Protein AF-A0A497DUK3-F1 (afdb_monomer_lite)

Secondary structure (DSSP, 8-state):
--HHHHHHHHS-HHHHHHHHHHHHHHHHHHHHHHHHT-PPPP-----TT--SSPEEPEEES-EEESS--SEEEE----TT-SEEEEEEEESEEEEEEEESSSEEEPPHHHHTT--TT-EEEEEEEEE-TT--EEEEE--EEEEE----

Radius of gyration: 34.2 Å; chains: 1; bounding box: 51×38×107 Å

Foldseek 3Di:
DDPVVVVCVPQDPVNVVVVVVVVVVVVVVVVVVVVVPPPDDDPPDPDLADDPADAKAWDPDAAEDQAQDQKTAIDDPPDQFQKKKKFKDQPHTPDIDIDSDRMDGDDPVVSVVQDAQGKMWMKMWTAGPVRRTHYIYDIGMYHHHHND

Sequence (148 aa):
PSWREKLSAFLPYRQVAVAMATAAVVLLVVLGINYFHQPSNPQFVITDDQVRGESITLISPVIDINSIPTKFRWNSLGDNVKYYRVYIYNHELIWSTQTEDNFIILPEEVKKKLTAGEKYSWQVKAFSEDGHLVAVSSRVQFKVMNSQ

pLDDT: mean 84.43, std 12.8, range [49.06, 97.44]

Structure (mmCIF, N/CA/C/O backbone):
data_AF-A0A497DUK3-F1
#
_entry.id   AF-A0A497DUK3-F1
#
loop_
_atom_site.group_PDB
_atom_site.id
_atom_site.type_symbol
_atom_site.label_atom_id
_atom_site.label_alt_id
_atom_site.label_comp_id
_atom_site.label_asym_id
_atom_site.label_entity_id
_atom_site.label_seq_id
_atom_site.pdbx_PDB_ins_code
_atom_site.Cartn_x
_atom_site.Cartn_y
_atom_site.Cartn_z
_atom_site.occupancy
_atom_site.B_iso_or_equiv
_atom_site.auth_seq_id
_atom_site.auth_comp_id
_atom_site.auth_asym_id
_atom_site.auth_atom_id
_atom_site.pdbx_PDB_model_num
ATOM 1 N N . PRO A 1 1 ? 31.264 6.916 -85.680 1.00 54.69 1 PRO A N 1
ATOM 2 C CA . PRO A 1 1 ? 30.483 7.841 -84.822 1.00 54.69 1 PRO A CA 1
ATOM 3 C C . PRO A 1 1 ? 30.040 7.146 -83.528 1.00 54.69 1 PRO A C 1
ATOM 5 O O . PRO A 1 1 ? 29.387 6.103 -83.580 1.00 54.69 1 PRO A O 1
ATOM 8 N N . SER A 1 2 ? 30.469 7.675 -82.382 1.00 68.44 2 SER A N 1
ATOM 9 C CA . SER A 1 2 ? 30.256 7.035 -81.080 1.00 68.44 2 SER A CA 1
ATOM 10 C C . SER A 1 2 ? 28.836 7.307 -80.565 1.00 68.44 2 SER A C 1
ATOM 12 O O . SER A 1 2 ? 28.271 8.376 -80.784 1.00 68.44 2 SER A O 1
ATOM 14 N N . TRP A 1 3 ? 28.225 6.345 -79.869 1.00 62.34 3 TRP A N 1
ATOM 15 C CA . TRP A 1 3 ? 26.860 6.473 -79.325 1.00 62.34 3 TRP A CA 1
ATOM 16 C C . TRP A 1 3 ? 26.670 7.690 -78.395 1.00 62.34 3 TRP A C 1
ATOM 18 O O . TRP A 1 3 ? 25.562 8.203 -78.256 1.00 62.34 3 TRP A O 1
ATOM 28 N N . ARG A 1 4 ? 27.769 8.193 -77.818 1.00 62.28 4 ARG A N 1
ATOM 29 C CA . ARG A 1 4 ? 27.820 9.379 -76.956 1.00 62.28 4 ARG A CA 1
ATOM 30 C C . ARG A 1 4 ? 27.573 10.684 -77.714 1.00 62.28 4 ARG A C 1
ATOM 32 O O . ARG A 1 4 ? 26.927 11.571 -77.173 1.00 62.28 4 ARG A O 1
ATOM 39 N N . GLU A 1 5 ? 28.008 10.775 -78.970 1.00 61.94 5 GLU A N 1
ATOM 40 C CA . GLU A 1 5 ? 27.784 11.954 -79.827 1.00 61.94 5 GLU A CA 1
ATOM 41 C C . GLU A 1 5 ? 26.328 12.052 -80.298 1.00 61.94 5 GLU A C 1
ATOM 43 O O . GLU A 1 5 ? 25.818 13.142 -80.540 1.00 61.94 5 GLU A O 1
ATOM 48 N N . LYS A 1 6 ? 25.625 10.915 -80.390 1.00 59.84 6 LYS A N 1
ATOM 49 C CA . LYS A 1 6 ? 24.188 10.904 -80.692 1.00 59.84 6 LYS A CA 1
ATOM 50 C C . LYS A 1 6 ? 23.352 11.365 -79.496 1.00 59.84 6 LYS A C 1
ATOM 52 O O . LYS A 1 6 ? 22.355 12.039 -79.699 1.00 59.84 6 LYS A O 1
ATOM 57 N N . LEU A 1 7 ? 23.753 11.064 -78.260 1.00 59.09 7 LEU A N 1
ATOM 58 C CA . LEU A 1 7 ? 22.999 11.469 -77.064 1.00 59.09 7 LEU A CA 1
ATOM 59 C C . LEU A 1 7 ? 23.122 12.966 -76.752 1.00 59.09 7 LEU A C 1
ATOM 61 O O . LEU A 1 7 ? 22.144 13.582 -76.333 1.00 59.09 7 LEU A O 1
ATOM 65 N N . SER A 1 8 ? 24.282 13.574 -77.012 1.00 57.31 8 SER A N 1
ATOM 66 C CA . SER A 1 8 ? 24.477 15.019 -76.830 1.00 57.31 8 SER A CA 1
ATOM 67 C C . SER A 1 8 ? 23.720 15.873 -77.854 1.00 57.31 8 SER A C 1
ATOM 69 O O . SER A 1 8 ? 23.470 17.046 -77.592 1.00 57.31 8 SER A O 1
ATOM 71 N N . ALA A 1 9 ? 23.315 15.295 -78.990 1.00 57.34 9 ALA A N 1
ATOM 72 C CA . ALA A 1 9 ? 22.520 15.976 -80.012 1.00 57.34 9 ALA A CA 1
ATOM 73 C C . ALA A 1 9 ? 21.003 15.970 -79.726 1.00 57.34 9 ALA A C 1
ATOM 75 O O . ALA A 1 9 ? 20.282 16.805 -80.266 1.00 57.34 9 ALA A O 1
ATOM 76 N N . PHE A 1 10 ? 20.510 15.052 -78.885 1.00 55.41 10 PHE A N 1
ATOM 77 C CA . PHE A 1 10 ? 19.073 14.875 -78.618 1.00 55.41 10 PHE A CA 1
ATOM 78 C C . PHE A 1 10 ? 18.565 15.573 -77.352 1.00 55.41 10 PHE A C 1
ATOM 80 O O . PHE A 1 10 ? 17.356 15.695 -77.170 1.00 55.41 10 PHE A O 1
ATOM 87 N N . LEU A 1 11 ? 19.456 16.048 -76.481 1.00 60.81 11 LEU A N 1
ATOM 88 C CA . LEU A 1 11 ? 19.078 16.705 -75.233 1.00 60.81 11 LEU A CA 1
ATOM 89 C C . LEU A 1 11 ? 19.650 18.123 -75.210 1.00 60.81 11 LEU A C 1
ATOM 91 O O . LEU A 1 11 ? 20.799 18.316 -74.806 1.00 60.81 11 LEU A O 1
ATOM 95 N N . PRO A 1 12 ? 18.883 19.139 -75.651 1.00 66.75 12 PRO A N 1
ATOM 96 C CA . PRO A 1 12 ? 19.348 20.513 -75.587 1.00 66.75 12 PRO A CA 1
ATOM 97 C C . PRO A 1 12 ? 19.630 20.860 -74.122 1.00 66.75 12 PRO A C 1
ATOM 99 O O . PRO A 1 12 ? 18.773 20.692 -73.257 1.00 66.75 12 PRO A O 1
ATOM 102 N N . TYR A 1 13 ? 20.837 21.356 -73.847 1.00 67.19 13 TYR A N 1
ATOM 103 C CA . TYR A 1 13 ? 21.369 21.659 -72.509 1.00 67.19 13 TYR A CA 1
ATOM 104 C C . TYR A 1 13 ? 20.368 22.365 -71.573 1.00 67.19 13 TYR A C 1
ATOM 106 O O . TYR A 1 13 ? 20.302 22.078 -70.379 1.00 67.19 13 TYR A O 1
ATOM 114 N N . ARG A 1 14 ? 19.515 23.235 -72.129 1.00 68.19 14 ARG A N 1
ATOM 115 C CA . ARG A 1 14 ? 18.449 23.933 -71.395 1.00 68.19 14 ARG A CA 1
ATOM 116 C C . ARG A 1 14 ? 17.364 23.000 -70.843 1.00 68.19 14 ARG A C 1
ATOM 118 O O . ARG A 1 14 ? 16.915 23.221 -69.728 1.00 68.19 14 ARG A O 1
ATOM 125 N N . GLN A 1 15 ? 16.955 21.964 -71.575 1.00 75.69 15 GLN A N 1
ATOM 126 C CA . GLN A 1 15 ? 15.935 21.012 -71.111 1.00 75.69 15 GLN A CA 1
ATOM 127 C C . GLN A 1 15 ? 16.462 20.129 -69.976 1.00 75.69 15 GLN A C 1
ATOM 129 O O . GLN A 1 15 ? 15.739 19.884 -69.015 1.00 75.69 15 GLN A O 1
ATOM 134 N N . VAL A 1 16 ? 17.735 19.723 -70.036 1.00 77.75 16 VAL A N 1
ATOM 135 C CA . VAL A 1 16 ? 18.386 18.973 -68.948 1.00 77.75 16 VAL A CA 1
ATOM 136 C C . VAL A 1 16 ? 18.522 19.845 -67.701 1.00 77.75 16 VAL A C 1
ATOM 138 O O . VAL A 1 16 ? 18.196 19.399 -66.604 1.00 77.75 16 VAL A O 1
ATOM 141 N N . ALA A 1 17 ? 18.935 21.105 -67.862 1.00 78.00 17 ALA A N 1
ATOM 142 C CA . ALA A 1 17 ? 19.028 22.047 -66.749 1.00 78.00 17 ALA A CA 1
ATOM 143 C C . ALA A 1 17 ? 17.663 22.287 -66.076 1.00 78.00 17 ALA A C 1
ATOM 145 O O . ALA A 1 17 ? 17.575 22.271 -64.849 1.00 78.00 17 ALA A O 1
ATOM 146 N N . VAL A 1 18 ? 16.593 22.443 -66.865 1.00 83.69 18 VAL A N 1
ATOM 147 C CA . VAL A 1 18 ? 15.223 22.590 -66.345 1.00 83.69 18 VAL A CA 1
ATOM 148 C C . VAL A 1 18 ? 14.769 21.321 -65.622 1.00 83.69 18 VAL A C 1
ATOM 150 O O . VAL A 1 18 ? 14.272 21.422 -64.505 1.00 83.69 18 VAL A O 1
ATOM 153 N N . ALA A 1 19 ? 14.999 20.137 -66.198 1.00 84.56 19 ALA A N 1
ATOM 154 C CA . ALA A 1 19 ? 14.635 18.865 -65.573 1.00 84.56 19 ALA A CA 1
ATOM 155 C C . ALA A 1 19 ? 15.340 18.662 -64.218 1.00 84.56 19 ALA A C 1
ATOM 157 O O . ALA A 1 19 ? 14.701 18.301 -63.227 1.00 84.56 19 ALA A O 1
ATOM 158 N N . MET A 1 20 ? 16.638 18.968 -64.147 1.00 84.56 20 MET A N 1
ATOM 159 C CA . MET A 1 20 ? 17.421 18.889 -62.910 1.00 84.56 20 MET A CA 1
ATOM 160 C C . MET A 1 20 ? 16.929 19.883 -61.854 1.00 84.56 20 MET A C 1
ATOM 162 O O . MET A 1 20 ? 16.780 19.513 -60.690 1.00 84.56 20 MET A O 1
ATOM 166 N N . ALA A 1 21 ? 16.621 21.121 -62.254 1.00 87.12 21 ALA A N 1
ATOM 167 C CA . ALA A 1 21 ? 16.062 22.121 -61.350 1.00 87.12 21 ALA A CA 1
ATOM 168 C C . ALA A 1 21 ? 14.697 21.682 -60.797 1.00 87.12 21 ALA A C 1
ATOM 170 O O . ALA A 1 21 ? 14.470 21.754 -59.591 1.00 87.12 21 ALA A O 1
ATOM 171 N N . THR A 1 22 ? 13.811 21.153 -61.647 1.00 89.00 22 THR A N 1
ATOM 172 C CA . THR A 1 22 ? 12.507 20.643 -61.200 1.00 89.00 22 THR A CA 1
ATOM 173 C C . THR A 1 22 ? 12.641 19.450 -60.257 1.00 89.00 22 THR A C 1
ATOM 175 O O . THR A 1 22 ? 11.963 19.410 -59.234 1.00 89.00 22 THR A O 1
ATOM 178 N N . ALA A 1 23 ? 13.553 18.515 -60.539 1.00 91.31 23 ALA A N 1
ATOM 179 C CA . ALA A 1 23 ? 13.794 17.366 -59.672 1.00 91.31 23 ALA A CA 1
ATOM 180 C C . ALA A 1 23 ? 14.332 17.792 -58.297 1.00 91.31 23 ALA A C 1
ATOM 182 O O . ALA A 1 23 ? 13.881 17.273 -57.277 1.00 91.31 23 ALA A O 1
ATOM 183 N N . ALA A 1 24 ? 15.238 18.775 -58.257 1.00 93.44 24 ALA A N 1
ATOM 184 C CA . ALA A 1 24 ? 15.768 19.319 -57.010 1.00 93.44 24 ALA A CA 1
ATOM 185 C C . ALA A 1 24 ? 14.676 19.994 -56.163 1.00 93.44 24 ALA A C 1
ATOM 187 O O . ALA A 1 24 ? 14.610 19.766 -54.957 1.00 93.44 24 ALA A O 1
ATOM 188 N N . VAL A 1 25 ? 13.781 20.769 -56.787 1.00 95.38 25 VAL A N 1
ATOM 189 C CA . VAL A 1 25 ? 12.650 21.401 -56.088 1.00 95.38 25 VAL A CA 1
ATOM 190 C C . VAL A 1 25 ? 11.700 20.349 -55.519 1.00 95.38 25 VAL A C 1
ATOM 192 O O . VAL A 1 25 ? 11.334 20.435 -54.350 1.00 95.38 25 VAL A O 1
ATOM 195 N N . VAL A 1 26 ? 11.342 19.324 -56.298 1.00 95.31 26 VAL A N 1
ATOM 196 C CA . VAL A 1 26 ? 10.475 18.233 -55.822 1.00 95.31 26 VAL A CA 1
ATOM 197 C C . VAL A 1 26 ? 11.118 17.493 -54.646 1.00 95.31 26 VAL A C 1
ATOM 199 O O . VAL A 1 26 ? 10.446 17.239 -53.650 1.00 95.31 26 VAL A O 1
ATOM 202 N N . LEU A 1 27 ? 12.422 17.210 -54.712 1.00 94.94 27 LEU A N 1
ATOM 203 C CA . LEU A 1 27 ? 13.165 16.597 -53.607 1.00 94.94 27 LEU A CA 1
ATOM 204 C C . LEU A 1 27 ? 13.122 17.451 -52.338 1.00 94.94 27 LEU A C 1
ATOM 206 O O . LEU A 1 27 ? 12.840 16.924 -51.265 1.00 94.94 27 LEU A O 1
ATOM 210 N N . LEU A 1 28 ? 13.351 18.762 -52.450 1.00 94.69 28 LEU A N 1
ATOM 211 C CA . LEU A 1 28 ? 13.286 19.675 -51.306 1.00 94.69 28 LEU A CA 1
ATOM 212 C C . LEU A 1 28 ? 11.881 19.740 -50.698 1.00 94.69 28 LEU A C 1
ATOM 214 O O . LEU A 1 28 ? 11.751 19.764 -49.477 1.00 94.69 28 LEU A O 1
ATOM 218 N N . VAL A 1 29 ? 10.835 19.708 -51.527 1.00 94.81 29 VAL A N 1
ATOM 219 C CA . VAL A 1 29 ? 9.442 19.674 -51.059 1.00 94.81 29 VAL A CA 1
ATOM 220 C C . VAL A 1 29 ? 9.152 18.373 -50.310 1.00 94.81 29 VAL A C 1
ATOM 222 O O . VAL A 1 29 ? 8.630 18.418 -49.199 1.00 94.81 29 VAL A O 1
ATOM 225 N N . VAL A 1 30 ? 9.533 17.219 -50.864 1.00 91.88 30 VAL A N 1
ATOM 226 C CA . VAL A 1 30 ? 9.317 15.909 -50.223 1.00 91.88 30 VAL A CA 1
ATOM 227 C C . VAL A 1 30 ? 10.089 15.800 -48.905 1.00 91.88 30 VAL A C 1
ATOM 229 O O . VAL A 1 30 ? 9.527 15.371 -47.897 1.00 91.88 30 VAL A O 1
ATOM 232 N N . LEU A 1 31 ? 11.354 16.228 -48.886 1.00 91.06 31 LEU A N 1
ATOM 233 C CA . LEU A 1 31 ? 12.180 16.232 -47.677 1.00 91.06 31 LEU A CA 1
ATOM 234 C C . LEU A 1 31 ? 11.630 17.190 -46.616 1.00 91.06 31 LEU A C 1
ATOM 236 O O . LEU A 1 31 ? 11.586 16.828 -45.442 1.00 91.06 31 LEU A O 1
ATOM 240 N N . GLY A 1 32 ? 11.162 18.372 -47.027 1.00 90.44 32 GLY A N 1
ATOM 241 C CA . GLY A 1 32 ? 10.505 19.327 -46.140 1.00 90.44 32 GLY A CA 1
ATOM 242 C C . GLY A 1 32 ? 9.251 18.733 -45.504 1.00 90.44 32 GLY A C 1
ATOM 243 O O . GLY A 1 32 ? 9.141 18.709 -44.282 1.00 90.44 32 GLY A O 1
ATOM 244 N N . ILE A 1 33 ? 8.341 18.177 -46.312 1.00 88.25 33 ILE A N 1
ATOM 245 C CA . ILE A 1 33 ? 7.112 17.535 -45.821 1.00 88.25 33 ILE A CA 1
ATOM 246 C C . ILE A 1 33 ? 7.445 16.430 -44.812 1.00 88.25 33 ILE A C 1
ATOM 248 O O . ILE A 1 33 ? 6.833 16.391 -43.747 1.00 88.25 33 ILE A O 1
ATOM 252 N N . ASN A 1 34 ? 8.423 15.571 -45.108 1.00 85.62 34 ASN A N 1
ATOM 253 C CA . ASN A 1 34 ? 8.816 14.481 -44.215 1.00 85.62 34 ASN A CA 1
ATOM 254 C C . ASN A 1 34 ? 9.429 14.986 -42.896 1.00 85.62 34 ASN A C 1
ATOM 256 O O . ASN A 1 34 ? 9.142 14.444 -41.833 1.00 85.62 34 ASN A O 1
ATOM 260 N N . TYR A 1 35 ? 10.240 16.048 -42.944 1.00 86.38 35 TYR A N 1
ATOM 261 C CA . TYR A 1 35 ? 10.819 16.661 -41.745 1.00 86.38 35 TYR A CA 1
ATOM 262 C C . TYR A 1 35 ? 9.741 17.243 -40.820 1.00 86.38 35 TYR A C 1
ATOM 264 O O . TYR A 1 35 ? 9.801 17.044 -39.609 1.00 86.38 35 TYR A O 1
ATOM 272 N N . PHE A 1 36 ? 8.724 17.902 -41.384 1.00 80.19 36 PHE A N 1
ATOM 273 C CA . PHE A 1 36 ? 7.622 18.473 -40.602 1.00 80.19 36 PHE A CA 1
ATOM 274 C C . PHE A 1 36 ? 6.611 17.434 -40.095 1.00 80.19 36 PHE A C 1
ATOM 276 O O . PHE A 1 36 ? 5.918 17.704 -39.119 1.00 80.19 36 PHE A O 1
ATOM 283 N N . HIS A 1 37 ? 6.537 16.251 -40.711 1.00 78.19 37 HIS A N 1
ATOM 284 C CA . HIS A 1 37 ? 5.644 15.161 -40.295 1.00 78.19 37 HIS A CA 1
ATOM 285 C C . HIS A 1 37 ? 6.314 14.130 -39.380 1.00 78.19 37 HIS A C 1
ATOM 287 O O . HIS A 1 37 ? 5.796 13.021 -39.249 1.00 78.19 37 HIS A O 1
ATOM 293 N N . GLN A 1 38 ? 7.439 14.456 -38.733 1.00 74.62 38 GLN A N 1
ATOM 294 C CA . GLN A 1 38 ? 8.010 13.551 -37.737 1.00 74.62 38 GLN A CA 1
ATOM 295 C C . GLN A 1 38 ? 6.968 13.292 -36.637 1.00 74.62 38 GLN A C 1
ATOM 297 O O . GLN A 1 38 ? 6.568 14.236 -35.946 1.00 74.62 38 GLN A O 1
ATOM 302 N N . PRO A 1 39 ? 6.485 12.044 -36.482 1.00 72.31 39 PRO A N 1
ATOM 303 C CA . PRO A 1 39 ? 5.535 11.727 -35.434 1.00 72.31 39 PRO A CA 1
ATOM 304 C C . PRO A 1 39 ? 6.191 12.044 -34.095 1.00 72.31 39 PRO A C 1
ATOM 306 O O . PRO A 1 39 ? 7.354 11.710 -33.862 1.00 72.31 39 PRO A O 1
ATOM 309 N N . SER A 1 40 ? 5.451 12.722 -33.223 1.00 72.81 40 SER A N 1
ATOM 310 C CA . SER A 1 40 ? 5.896 12.984 -31.860 1.00 72.81 40 SER A CA 1
ATOM 311 C C . SER A 1 40 ? 6.288 11.652 -31.224 1.00 72.81 40 SER A C 1
ATOM 313 O O . SER A 1 40 ? 5.508 10.697 -31.282 1.00 72.81 40 SER A O 1
ATOM 315 N N . ASN A 1 41 ? 7.488 11.569 -30.641 1.00 75.94 41 ASN A N 1
ATOM 316 C CA . ASN A 1 41 ? 7.886 10.374 -29.903 1.00 75.94 41 ASN A CA 1
ATOM 317 C C . ASN A 1 41 ? 6.796 10.056 -28.870 1.00 75.94 41 ASN A C 1
ATOM 319 O O . ASN A 1 41 ? 6.349 10.979 -28.179 1.00 75.94 41 ASN A O 1
ATOM 323 N N . PRO A 1 42 ? 6.353 8.792 -28.757 1.00 74.00 42 PRO A N 1
ATOM 324 C CA . PRO A 1 42 ? 5.363 8.432 -27.759 1.00 74.00 42 PRO A CA 1
ATOM 325 C C . PRO A 1 42 ? 5.875 8.853 -26.381 1.00 74.00 42 PRO A C 1
ATOM 327 O O . PRO A 1 42 ? 6.961 8.457 -25.955 1.00 74.00 42 PRO A O 1
ATOM 330 N N . GLN A 1 43 ? 5.103 9.691 -25.691 1.00 70.50 43 GLN A N 1
ATOM 331 C CA . GLN A 1 43 ? 5.371 10.015 -24.298 1.00 70.50 43 GLN A CA 1
ATOM 332 C C . GLN A 1 43 ? 4.967 8.813 -23.451 1.00 70.50 43 GLN A C 1
ATOM 334 O O . GLN A 1 43 ? 3.789 8.584 -23.182 1.00 70.50 43 GLN A O 1
ATOM 339 N N . PHE A 1 44 ? 5.959 8.030 -23.037 1.00 64.38 44 PHE A N 1
ATOM 340 C CA . PHE A 1 44 ? 5.773 7.022 -22.004 1.00 64.38 44 PHE A CA 1
ATOM 341 C C . PHE A 1 44 ? 5.667 7.735 -20.655 1.00 64.38 44 PHE A C 1
ATOM 343 O O . PHE A 1 44 ? 6.672 8.115 -20.058 1.00 64.38 44 PHE A O 1
ATOM 350 N N . VAL A 1 45 ? 4.439 7.958 -20.190 1.00 64.81 45 VAL A N 1
ATOM 351 C CA . VAL A 1 45 ? 4.189 8.403 -18.817 1.00 64.81 45 VAL A CA 1
ATOM 352 C C . VAL A 1 45 ? 4.259 7.165 -17.933 1.00 64.81 45 VAL A C 1
ATOM 354 O O . VAL A 1 45 ? 3.356 6.332 -17.956 1.00 64.81 45 VAL A O 1
ATOM 357 N N . ILE A 1 46 ? 5.347 7.016 -17.179 1.00 56.88 46 ILE A N 1
ATOM 358 C CA . ILE A 1 46 ? 5.419 6.000 -16.129 1.00 56.88 46 ILE A CA 1
ATOM 359 C C . ILE A 1 46 ? 4.581 6.517 -14.964 1.00 56.88 46 ILE A C 1
ATOM 361 O O . ILE A 1 46 ? 4.986 7.431 -14.251 1.00 56.88 46 ILE A O 1
ATOM 365 N N . THR A 1 47 ? 3.372 5.984 -14.813 1.00 58.56 47 THR A N 1
ATOM 366 C CA . THR A 1 47 ? 2.604 6.159 -13.581 1.00 58.56 47 THR A CA 1
ATOM 367 C C . THR A 1 47 ? 3.076 5.089 -12.596 1.00 58.56 47 THR A C 1
ATOM 369 O O . THR A 1 47 ? 2.960 3.896 -12.874 1.00 58.56 47 THR A O 1
ATOM 372 N N . ASP A 1 48 ? 3.635 5.508 -11.454 1.00 59.09 48 ASP A N 1
ATOM 373 C CA . ASP A 1 48 ? 4.217 4.655 -10.389 1.00 59.09 48 ASP A CA 1
ATOM 374 C C . ASP A 1 48 ? 3.204 3.719 -9.681 1.00 59.09 48 ASP A C 1
ATOM 376 O O . ASP A 1 48 ? 3.418 3.246 -8.556 1.00 59.09 48 ASP A O 1
ATOM 380 N N . ASP A 1 49 ? 2.035 3.508 -10.269 1.00 58.22 49 ASP A N 1
ATOM 381 C CA . ASP A 1 49 ? 0.963 2.659 -9.765 1.00 58.22 49 ASP A CA 1
ATOM 382 C C . ASP A 1 49 ? 0.559 1.546 -10.743 1.00 58.22 49 ASP A C 1
ATOM 384 O O . ASP A 1 49 ? -0.091 0.591 -10.313 1.00 58.22 49 ASP A O 1
ATOM 388 N N . GLN A 1 50 ? 0.987 1.598 -12.011 1.00 57.88 50 GLN A N 1
ATOM 389 C CA . GLN A 1 50 ? 0.579 0.637 -13.032 1.00 57.88 50 GLN A CA 1
ATOM 390 C C . GLN A 1 50 ? 1.670 -0.406 -13.307 1.00 57.88 50 GLN A C 1
ATOM 392 O O . GLN A 1 50 ? 2.377 -0.369 -14.313 1.00 57.88 50 GLN A O 1
ATOM 397 N N . VAL A 1 51 ? 1.776 -1.393 -12.417 1.00 61.41 51 VAL A N 1
ATOM 398 C CA . VAL A 1 51 ? 2.571 -2.607 -12.653 1.00 61.41 51 VAL A CA 1
ATOM 399 C C . VAL A 1 51 ? 1.721 -3.665 -13.359 1.00 61.41 51 VAL A C 1
ATOM 401 O O . VAL A 1 51 ? 0.622 -3.996 -12.914 1.00 61.41 51 VAL A O 1
ATOM 404 N N . ARG A 1 52 ? 2.208 -4.217 -14.480 1.00 61.97 52 ARG A N 1
ATOM 405 C CA . ARG A 1 52 ? 1.637 -5.435 -15.087 1.00 61.97 52 ARG A CA 1
ATOM 406 C C . ARG A 1 52 ? 2.071 -6.632 -14.239 1.00 61.97 52 ARG A C 1
ATOM 408 O O . ARG A 1 52 ? 3.029 -7.312 -14.588 1.00 61.97 52 ARG A O 1
ATOM 415 N N . GLY A 1 53 ? 1.419 -6.837 -13.101 1.00 59.66 53 GLY A N 1
ATOM 416 C CA . GLY A 1 53 ? 1.869 -7.814 -12.117 1.00 59.66 53 GLY A CA 1
ATOM 417 C C . GLY A 1 53 ? 0.798 -8.254 -11.129 1.00 59.66 53 GLY A C 1
ATOM 418 O O . GLY A 1 53 ? -0.343 -7.791 -11.151 1.00 59.66 53 GLY A O 1
ATOM 419 N N . GLU A 1 54 ? 1.213 -9.197 -10.290 1.00 70.06 54 GLU A N 1
ATOM 420 C CA . GLU A 1 54 ? 0.484 -9.777 -9.167 1.00 70.06 54 GLU A CA 1
ATOM 421 C C . GLU A 1 54 ? -0.076 -8.680 -8.240 1.00 70.06 54 GLU A C 1
ATOM 423 O O . GLU A 1 54 ? 0.579 -7.671 -7.981 1.00 70.06 54 GLU A O 1
ATOM 428 N N . SER A 1 55 ? -1.311 -8.843 -7.756 1.00 83.56 55 SER A N 1
ATOM 429 C CA . SER A 1 55 ? -1.947 -7.877 -6.850 1.00 83.56 55 SER A CA 1
ATOM 430 C C . SER A 1 55 ? -1.775 -8.323 -5.404 1.00 83.56 55 SER A C 1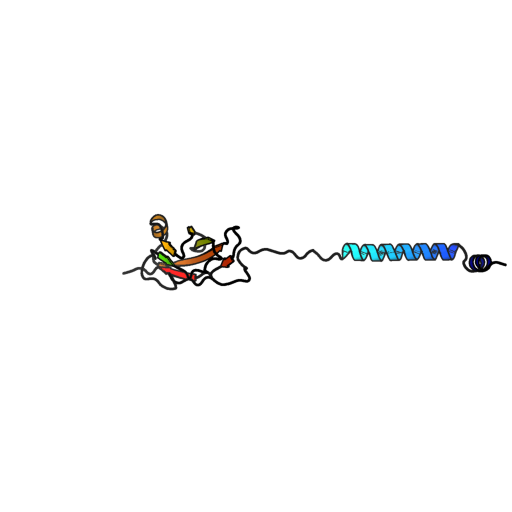
ATOM 432 O O . SER A 1 55 ? -2.035 -9.476 -5.067 1.00 83.56 55 SER A O 1
ATOM 434 N N . ILE A 1 56 ? -1.424 -7.391 -4.517 1.00 91.38 56 ILE A N 1
ATOM 435 C CA . ILE A 1 56 ? -1.371 -7.663 -3.075 1.00 91.38 56 ILE A CA 1
ATOM 436 C C . ILE A 1 56 ? -2.801 -7.683 -2.521 1.00 91.38 56 ILE A C 1
ATOM 438 O O . ILE A 1 56 ? -3.520 -6.684 -2.602 1.00 91.38 56 ILE A O 1
ATOM 442 N N . THR A 1 57 ? -3.202 -8.795 -1.906 1.00 92.19 57 THR A N 1
ATOM 443 C CA . THR A 1 57 ? -4.495 -8.905 -1.212 1.00 92.19 57 THR A CA 1
ATOM 444 C C . THR A 1 57 ? -4.389 -8.364 0.212 1.00 92.19 57 THR A C 1
ATOM 446 O O . THR A 1 57 ? -3.629 -8.885 1.032 1.00 92.19 57 THR A O 1
ATOM 449 N N . LEU A 1 58 ? -5.175 -7.333 0.525 1.00 92.88 58 LEU A N 1
ATOM 450 C CA . LEU A 1 58 ? -5.280 -6.773 1.874 1.00 92.88 58 LEU A CA 1
ATOM 451 C C . LEU A 1 58 ? -6.241 -7.617 2.723 1.00 92.88 58 LEU A C 1
ATOM 453 O O . LEU A 1 58 ? -7.347 -7.916 2.284 1.00 92.88 58 LEU A O 1
ATOM 457 N N . ILE A 1 59 ? -5.817 -8.001 3.931 1.00 93.00 59 ILE A N 1
ATOM 458 C CA . ILE A 1 59 ? -6.587 -8.887 4.824 1.00 93.00 59 ILE A CA 1
ATOM 459 C C . ILE A 1 59 ? -7.343 -8.075 5.878 1.00 93.00 59 ILE A C 1
ATOM 461 O O . ILE A 1 59 ? -8.511 -8.333 6.143 1.00 93.00 59 ILE A O 1
ATOM 465 N N . SER A 1 60 ? -6.672 -7.122 6.525 1.00 91.31 60 SER A N 1
ATOM 466 C CA . SER A 1 60 ? -7.258 -6.332 7.613 1.00 91.31 60 SER A CA 1
ATOM 467 C C . SER A 1 60 ? -6.493 -5.025 7.798 1.00 91.31 60 SER A C 1
ATOM 469 O O . SER A 1 60 ? -5.263 -5.063 7.730 1.00 91.31 60 SER A O 1
ATOM 471 N N . PRO A 1 61 ? -7.162 -3.901 8.105 1.00 90.25 61 PRO A N 1
ATOM 472 C CA . PRO A 1 61 ? -8.613 -3.727 8.226 1.00 90.25 61 PRO A CA 1
ATOM 473 C C . PRO A 1 61 ? -9.320 -3.641 6.864 1.00 90.25 61 PRO A C 1
ATOM 475 O O . PRO A 1 61 ? -8.762 -3.129 5.891 1.00 90.25 61 PRO A O 1
ATOM 478 N N . VAL A 1 62 ? -10.569 -4.108 6.813 1.00 84.44 62 VAL A N 1
ATOM 479 C CA . VAL A 1 62 ? -11.461 -3.999 5.648 1.00 84.44 62 VAL A CA 1
ATOM 480 C C . VAL A 1 62 ? -12.865 -3.591 6.118 1.00 84.44 62 VAL A C 1
ATOM 482 O O . VAL A 1 62 ? -13.323 -4.088 7.142 1.00 84.44 62 VAL A O 1
ATOM 485 N N . ILE A 1 63 ? -13.554 -2.718 5.372 1.00 79.06 63 ILE A N 1
ATOM 486 C CA . ILE A 1 63 ? -14.958 -2.318 5.619 1.00 79.06 63 ILE A CA 1
ATOM 487 C C . ILE A 1 63 ? -15.143 -1.600 6.976 1.00 79.06 63 ILE A C 1
ATOM 489 O O . ILE A 1 63 ? -14.438 -0.637 7.261 1.00 79.06 63 ILE A O 1
ATOM 493 N N . ASP A 1 64 ? -16.096 -2.008 7.808 1.00 76.69 64 ASP A N 1
ATOM 494 C CA . ASP A 1 64 ? -16.464 -1.309 9.033 1.00 76.69 64 ASP A CA 1
ATOM 495 C C . ASP A 1 64 ? -15.845 -2.029 10.225 1.00 76.69 64 ASP A C 1
ATOM 497 O O . ASP A 1 64 ? -16.053 -3.224 10.437 1.00 76.69 64 ASP A O 1
ATOM 501 N N . ILE A 1 65 ? -15.061 -1.288 11.002 1.00 80.50 65 ILE A N 1
ATOM 502 C CA . ILE A 1 65 ? -14.358 -1.809 12.170 1.00 80.50 65 ILE A CA 1
ATOM 503 C C . ILE A 1 65 ? -14.875 -1.122 13.430 1.00 80.50 65 ILE A C 1
ATOM 505 O O . ILE A 1 65 ? -15.025 0.096 13.477 1.00 80.50 65 ILE A O 1
ATOM 509 N N . ASN A 1 66 ? -15.139 -1.911 14.469 1.00 79.56 66 ASN A N 1
ATOM 510 C CA . ASN A 1 66 ? -15.746 -1.430 15.717 1.00 79.56 66 ASN A CA 1
ATOM 511 C C . ASN A 1 66 ? -14.786 -0.599 16.585 1.00 79.56 66 ASN A C 1
ATOM 513 O O . ASN A 1 66 ? -15.206 -0.011 17.576 1.00 79.56 66 ASN A O 1
ATOM 517 N N . SER A 1 67 ? -13.496 -0.594 16.253 1.00 81.38 67 SER A N 1
ATOM 518 C CA . SER A 1 67 ? -12.455 0.110 16.995 1.00 81.38 67 SER A CA 1
ATOM 519 C C . SER A 1 67 ? -11.272 0.455 16.092 1.00 81.38 67 SER A C 1
ATOM 521 O O . SER A 1 67 ? -11.132 -0.072 14.985 1.00 81.38 67 SER A O 1
ATOM 523 N N . ILE A 1 68 ? -10.414 1.364 16.565 1.00 84.56 68 ILE A N 1
ATOM 524 C CA . ILE A 1 68 ? -9.209 1.787 15.845 1.00 84.56 68 ILE A CA 1
ATOM 525 C C . ILE A 1 68 ? -8.301 0.562 15.615 1.00 84.56 68 ILE A C 1
ATOM 527 O O . ILE A 1 68 ? -7.911 -0.112 16.577 1.00 84.56 68 ILE A O 1
ATOM 531 N N . PRO A 1 69 ? -7.926 0.260 14.359 1.00 87.31 69 PRO A N 1
ATOM 532 C CA . PRO A 1 69 ? -7.188 -0.947 14.040 1.00 87.31 69 PRO A CA 1
ATOM 533 C C . PRO A 1 69 ? -5.754 -0.825 14.551 1.00 87.31 69 PRO A C 1
ATOM 535 O O . PRO A 1 69 ? -5.016 0.097 14.209 1.00 87.31 69 PRO A O 1
ATOM 538 N N . THR A 1 70 ? -5.342 -1.789 15.373 1.00 90.81 70 THR A N 1
ATOM 539 C CA . THR A 1 70 ? -3.974 -1.831 15.916 1.00 90.81 70 THR A CA 1
ATOM 540 C C . THR A 1 70 ? -2.993 -2.497 14.957 1.00 90.81 70 THR A C 1
ATOM 542 O O . THR A 1 70 ? -1.800 -2.203 14.994 1.00 90.81 70 THR A O 1
ATOM 545 N N . LYS A 1 71 ? -3.482 -3.384 14.088 1.00 93.50 71 LYS A N 1
ATOM 546 C CA . LYS A 1 71 ? -2.655 -4.172 13.179 1.00 93.50 71 LYS A CA 1
ATOM 547 C C . LYS A 1 71 ? -3.240 -4.158 11.774 1.00 93.50 71 LYS A C 1
ATOM 549 O O . LYS A 1 71 ? -4.423 -4.435 11.590 1.00 93.50 71 LYS A O 1
ATOM 554 N N . PHE A 1 72 ? -2.379 -3.884 10.805 1.00 95.62 72 PHE A N 1
ATOM 555 C CA . PHE A 1 72 ? -2.680 -3.961 9.381 1.00 95.62 72 PHE A CA 1
ATOM 556 C C . PHE A 1 72 ? -1.947 -5.169 8.807 1.00 95.62 72 PHE A C 1
ATOM 558 O O . PHE A 1 72 ? -0.787 -5.388 9.151 1.00 95.62 72 PHE A O 1
ATOM 565 N N . ARG A 1 73 ? -2.614 -5.977 7.982 1.00 96.62 73 ARG A N 1
ATOM 566 C CA . ARG A 1 73 ? -2.080 -7.245 7.465 1.00 96.62 73 ARG A CA 1
ATOM 567 C C . ARG A 1 73 ? -2.508 -7.487 6.023 1.00 96.62 73 ARG A C 1
ATOM 569 O O . ARG A 1 73 ? -3.649 -7.204 5.657 1.00 96.62 73 ARG A O 1
ATOM 576 N N . TRP A 1 74 ? -1.612 -8.068 5.237 1.00 96.19 74 TRP A N 1
ATOM 577 C CA . TRP A 1 74 ? -1.830 -8.447 3.841 1.00 96.19 74 TRP A CA 1
ATOM 578 C C . TRP A 1 74 ? -1.198 -9.813 3.533 1.00 96.19 74 TRP A C 1
ATOM 580 O O . TRP A 1 74 ? -0.454 -10.372 4.347 1.00 96.19 74 TRP A O 1
ATOM 590 N N . ASN A 1 75 ? -1.523 -10.378 2.369 1.00 94.38 75 ASN A N 1
ATOM 591 C CA . ASN A 1 75 ? -0.863 -11.584 1.868 1.00 94.38 75 ASN A CA 1
ATOM 592 C C . ASN A 1 75 ? 0.566 -11.257 1.421 1.00 94.38 75 ASN A C 1
ATOM 594 O O . ASN A 1 75 ? 0.782 -10.280 0.706 1.00 94.38 75 ASN A O 1
ATOM 598 N N . SER A 1 76 ? 1.528 -12.087 1.831 1.00 91.62 76 SER A N 1
ATOM 599 C CA . SER A 1 76 ? 2.901 -11.999 1.322 1.00 91.62 76 SER A CA 1
ATOM 600 C C . SER A 1 76 ? 2.960 -12.532 -0.110 1.00 91.62 76 SER A C 1
ATOM 602 O O . SER A 1 76 ? 2.257 -13.494 -0.420 1.00 91.62 76 SER A O 1
ATOM 604 N N . LEU A 1 77 ? 3.799 -11.930 -0.952 1.00 88.06 77 LEU A N 1
ATOM 605 C CA . LEU A 1 77 ? 4.013 -12.338 -2.349 1.00 88.06 77 LEU A CA 1
ATOM 606 C C . LEU A 1 77 ? 5.234 -13.262 -2.540 1.00 88.06 77 LEU A C 1
ATOM 608 O O . LEU A 1 77 ? 5.607 -13.577 -3.665 1.00 88.06 77 LEU A O 1
ATOM 612 N N . GLY A 1 78 ? 5.858 -13.712 -1.447 1.00 84.31 78 GLY A N 1
ATOM 613 C CA . GLY A 1 78 ? 7.018 -14.610 -1.491 1.00 84.31 78 GLY A CA 1
ATOM 614 C C . GLY A 1 78 ? 8.350 -13.896 -1.750 1.00 84.31 78 GLY A C 1
ATOM 615 O O . GLY A 1 78 ? 8.476 -12.694 -1.519 1.00 84.31 78 GLY A O 1
ATOM 616 N N . ASP A 1 79 ? 9.345 -14.658 -2.210 1.00 84.19 79 ASP A N 1
ATOM 617 C CA . ASP A 1 79 ? 10.774 -14.294 -2.154 1.00 84.19 79 ASP A CA 1
ATOM 618 C C . ASP A 1 79 ? 11.192 -13.156 -3.102 1.00 84.19 79 ASP A C 1
ATOM 620 O O . ASP A 1 79 ? 12.261 -12.573 -2.946 1.00 84.19 79 ASP A O 1
ATOM 624 N N . ASN A 1 80 ? 10.344 -12.795 -4.067 1.00 85.69 80 ASN A N 1
ATOM 625 C CA . ASN A 1 80 ? 10.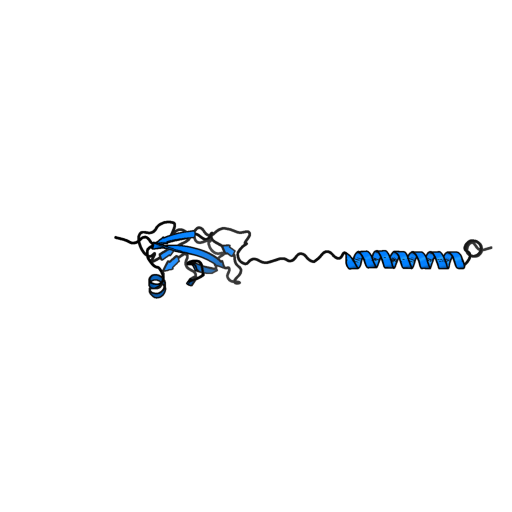626 -11.715 -5.020 1.00 85.69 80 ASN A CA 1
ATOM 626 C C . ASN A 1 80 ? 10.417 -10.310 -4.423 1.00 85.69 80 ASN A C 1
ATOM 628 O O . ASN A 1 80 ? 10.678 -9.306 -5.091 1.00 85.69 80 ASN A O 1
ATOM 632 N N . VAL A 1 81 ? 9.919 -10.221 -3.186 1.00 92.88 81 VAL A N 1
ATOM 633 C CA . VAL A 1 81 ? 9.691 -8.961 -2.477 1.00 92.88 81 VAL A CA 1
ATOM 634 C C . VAL A 1 81 ? 10.692 -8.819 -1.344 1.00 92.88 81 VAL A C 1
ATOM 636 O O . VAL A 1 81 ? 10.724 -9.635 -0.428 1.00 92.88 81 VAL A O 1
ATOM 639 N N . LYS A 1 82 ? 11.462 -7.728 -1.368 1.00 95.31 82 LYS A N 1
ATOM 640 C CA . LYS A 1 82 ? 12.388 -7.391 -0.286 1.00 95.31 82 LYS A CA 1
ATOM 641 C C . LYS A 1 82 ? 11.701 -6.614 0.830 1.00 95.31 82 LYS A C 1
ATOM 643 O O . LYS A 1 82 ? 11.965 -6.859 2.001 1.00 95.31 82 LYS A O 1
ATOM 648 N N . TYR A 1 83 ? 10.837 -5.664 0.476 1.00 95.81 83 TYR A N 1
ATOM 649 C CA . TYR A 1 83 ? 10.107 -4.865 1.456 1.00 95.81 83 TYR A CA 1
ATOM 650 C C . TYR A 1 83 ? 8.773 -4.352 0.919 1.00 95.81 83 TYR A C 1
ATOM 652 O O . TYR A 1 83 ? 8.537 -4.238 -0.285 1.00 95.81 83 TYR A O 1
ATOM 660 N N . TYR A 1 84 ? 7.906 -3.976 1.849 1.00 96.75 84 TYR A N 1
ATOM 661 C CA . TYR A 1 84 ? 6.617 -3.355 1.611 1.00 96.75 84 TYR A CA 1
ATOM 662 C C . TYR A 1 84 ? 6.626 -1.911 2.110 1.00 96.75 84 TYR A C 1
ATOM 664 O O . TYR A 1 84 ? 7.211 -1.597 3.147 1.00 96.75 84 TYR A O 1
ATOM 672 N N . ARG A 1 85 ? 5.919 -1.027 1.405 1.00 97.31 85 ARG A N 1
ATOM 673 C CA . ARG A 1 85 ? 5.524 0.289 1.916 1.00 97.31 85 ARG A CA 1
ATOM 674 C C . ARG A 1 85 ? 4.023 0.333 2.112 1.00 97.31 85 ARG A C 1
ATOM 676 O O . ARG A 1 85 ? 3.260 0.028 1.195 1.00 97.31 85 ARG A O 1
ATOM 683 N N . VAL A 1 86 ? 3.616 0.724 3.311 1.00 97.44 86 VAL A N 1
ATOM 684 C CA . VAL A 1 86 ? 2.216 0.854 3.711 1.00 97.44 86 VAL A CA 1
ATOM 685 C C . VAL A 1 86 ? 1.860 2.327 3.743 1.00 97.44 86 VAL A C 1
ATOM 687 O O . VAL A 1 86 ? 2.620 3.133 4.276 1.00 97.44 86 VAL A O 1
ATOM 690 N N . TYR A 1 87 ? 0.696 2.666 3.206 1.00 97.00 87 TYR A N 1
ATOM 691 C CA . TYR A 1 87 ? 0.181 4.024 3.130 1.00 97.00 87 TYR A CA 1
ATOM 692 C C . TYR A 1 87 ? -1.223 4.070 3.721 1.00 97.00 87 TYR A C 1
ATOM 694 O O . TYR A 1 87 ? -2.066 3.248 3.362 1.00 97.00 87 TYR A O 1
ATOM 702 N N . ILE A 1 88 ? -1.478 5.037 4.600 1.00 95.75 88 ILE A N 1
ATOM 703 C CA . ILE A 1 88 ? -2.791 5.297 5.198 1.00 95.75 88 ILE A CA 1
ATOM 704 C C . ILE A 1 88 ? -3.217 6.714 4.828 1.00 95.75 88 ILE A C 1
ATOM 706 O O . ILE A 1 88 ? -2.444 7.666 4.954 1.00 95.75 88 ILE A O 1
ATOM 710 N N . TYR A 1 89 ? -4.466 6.843 4.398 1.00 94.75 89 TYR A N 1
ATOM 711 C CA . TYR A 1 89 ? -5.051 8.062 3.869 1.00 94.75 89 TYR A CA 1
ATOM 712 C C . TYR A 1 89 ? -6.345 8.431 4.598 1.00 94.75 89 TYR A C 1
ATOM 714 O O . TYR A 1 89 ? -7.170 7.562 4.893 1.00 94.75 89 TYR A O 1
ATOM 722 N N . ASN A 1 90 ? -6.554 9.732 4.778 1.00 93.12 90 ASN A N 1
ATOM 723 C CA . ASN A 1 90 ? -7.840 10.366 5.064 1.00 93.12 90 ASN A CA 1
ATOM 724 C C . ASN A 1 90 ? -8.003 11.523 4.075 1.00 93.12 90 ASN A C 1
ATOM 726 O O . ASN A 1 90 ? -7.511 12.615 4.341 1.00 93.12 90 ASN A O 1
ATOM 730 N N . HIS A 1 91 ? -8.617 11.259 2.917 1.00 89.06 91 HIS A N 1
ATOM 731 C CA . HIS A 1 91 ? -8.597 12.111 1.710 1.00 89.06 91 HIS A CA 1
ATOM 732 C C . HIS A 1 91 ? -7.183 12.326 1.124 1.00 89.06 91 HIS A C 1
ATOM 734 O O . HIS A 1 91 ? -6.971 12.103 -0.065 1.00 89.06 91 HIS A O 1
ATOM 740 N N . GLU A 1 92 ? -6.206 12.636 1.969 1.00 92.75 92 GLU A N 1
ATOM 741 C CA . GLU A 1 92 ? -4.782 12.793 1.690 1.00 92.75 92 GLU A CA 1
ATOM 742 C C . GLU A 1 92 ? -3.950 11.777 2.488 1.00 92.75 92 GLU A C 1
ATOM 744 O O . GLU A 1 92 ? -4.462 11.081 3.368 1.00 92.75 92 GLU A O 1
ATOM 749 N N . LEU A 1 93 ? -2.658 11.654 2.171 1.00 94.56 93 LEU A N 1
ATOM 750 C CA . LEU A 1 93 ? -1.749 10.748 2.877 1.00 94.56 93 LEU A CA 1
ATOM 751 C C . LEU A 1 93 ? -1.487 11.266 4.297 1.00 94.56 93 LEU A C 1
ATOM 753 O O . LEU A 1 93 ? -0.887 12.322 4.465 1.00 94.56 93 LEU A O 1
ATOM 757 N N . ILE A 1 94 ? -1.871 10.493 5.315 1.00 94.44 94 ILE A N 1
ATOM 758 C CA . ILE A 1 94 ? -1.677 10.876 6.725 1.00 94.44 94 ILE A CA 1
ATOM 759 C C . ILE A 1 94 ? -0.503 10.157 7.385 1.00 94.44 94 ILE A C 1
ATOM 761 O O . ILE A 1 94 ? 0.052 10.648 8.373 1.00 94.44 94 ILE A O 1
ATOM 765 N N . TRP A 1 95 ? -0.136 8.982 6.868 1.00 95.81 95 TRP A N 1
ATOM 766 C CA . TRP A 1 95 ? 0.972 8.201 7.395 1.00 95.81 95 TRP A CA 1
ATOM 767 C C . TRP A 1 95 ? 1.471 7.164 6.392 1.00 95.81 95 TRP A C 1
ATOM 769 O O . TRP A 1 95 ? 0.694 6.604 5.616 1.00 95.81 95 TRP A O 1
ATOM 779 N N . SER A 1 96 ? 2.769 6.874 6.445 1.00 96.75 96 SER A N 1
ATOM 780 C CA . SER A 1 96 ? 3.363 5.759 5.717 1.00 96.75 96 SER A CA 1
ATOM 781 C C . SER A 1 96 ? 4.532 5.160 6.484 1.00 96.75 96 SER A C 1
ATOM 783 O O . SER A 1 96 ? 5.140 5.834 7.316 1.00 96.75 96 SER A O 1
ATOM 785 N N . THR A 1 97 ? 4.844 3.900 6.199 1.00 97.31 97 THR A N 1
ATOM 786 C CA . THR A 1 97 ? 6.022 3.226 6.746 1.00 97.31 97 THR A CA 1
ATOM 787 C C . THR A 1 97 ? 6.541 2.157 5.794 1.00 97.31 97 THR A C 1
ATOM 789 O O . THR A 1 97 ? 5.827 1.733 4.882 1.00 97.31 97 THR A O 1
ATOM 792 N N . GLN A 1 98 ? 7.769 1.706 6.033 1.00 97.00 98 GLN A N 1
ATOM 793 C CA . GLN A 1 98 ? 8.397 0.595 5.332 1.00 97.00 98 GLN A CA 1
ATOM 794 C C . GLN A 1 98 ? 8.607 -0.578 6.295 1.00 97.00 98 GLN A C 1
ATOM 796 O O . GLN A 1 98 ? 8.989 -0.371 7.445 1.00 97.00 98 GLN A O 1
ATOM 801 N N . THR A 1 99 ? 8.359 -1.800 5.829 1.00 96.81 99 THR A N 1
ATOM 802 C CA . THR A 1 99 ? 8.563 -3.031 6.603 1.00 96.81 99 THR A CA 1
ATOM 803 C C . THR A 1 99 ? 8.940 -4.196 5.687 1.00 96.81 99 THR A C 1
ATOM 805 O O . THR A 1 99 ? 8.543 -4.209 4.525 1.00 96.81 99 THR A O 1
ATOM 808 N N . GLU A 1 100 ? 9.693 -5.172 6.190 1.00 95.56 100 GLU A N 1
ATOM 809 C CA . GLU A 1 100 ? 9.914 -6.453 5.493 1.00 95.56 100 GLU A CA 1
ATOM 810 C C . GLU A 1 100 ? 8.803 -7.471 5.815 1.00 95.56 100 GLU A C 1
ATOM 812 O O . GLU A 1 100 ? 8.545 -8.390 5.041 1.00 95.56 100 GLU A O 1
ATOM 817 N N . ASP A 1 101 ? 8.078 -7.265 6.918 1.00 95.88 101 ASP A N 1
ATOM 818 C CA . ASP A 1 101 ? 6.964 -8.117 7.324 1.00 95.88 101 ASP A CA 1
ATOM 819 C C . ASP A 1 101 ? 5.708 -7.873 6.477 1.00 95.88 101 ASP A C 1
ATOM 821 O O . ASP A 1 101 ? 5.466 -6.783 5.962 1.00 95.88 101 ASP A O 1
ATOM 825 N N . ASN A 1 102 ? 4.810 -8.860 6.428 1.00 95.69 102 ASN A N 1
ATOM 826 C CA . ASN A 1 102 ? 3.485 -8.719 5.807 1.00 95.69 102 ASN A CA 1
ATOM 827 C C . ASN A 1 102 ? 2.420 -8.106 6.740 1.00 95.69 102 ASN A C 1
ATOM 829 O O . ASN A 1 102 ? 1.209 -8.316 6.575 1.00 95.69 102 ASN A O 1
ATOM 833 N N . PHE A 1 103 ? 2.868 -7.394 7.771 1.00 96.88 103 PHE A N 1
ATOM 834 C CA . PHE A 1 103 ? 2.017 -6.658 8.688 1.00 96.88 103 PHE A CA 1
ATOM 835 C C . PHE A 1 103 ? 2.733 -5.428 9.242 1.00 96.88 103 PHE A C 1
ATOM 837 O O . PHE A 1 103 ? 3.958 -5.375 9.302 1.00 96.88 103 PHE A O 1
ATOM 844 N N . ILE A 1 104 ? 1.949 -4.466 9.728 1.00 97.00 104 ILE A N 1
ATOM 845 C CA . ILE A 1 104 ? 2.441 -3.397 10.603 1.00 97.00 104 ILE A CA 1
ATOM 846 C C . ILE A 1 104 ? 1.576 -3.283 11.846 1.00 97.00 104 ILE A C 1
ATOM 848 O O . ILE A 1 104 ? 0.376 -3.572 11.827 1.00 97.00 104 ILE A O 1
ATOM 852 N N . ILE A 1 105 ? 2.210 -2.864 12.936 1.00 95.75 105 ILE A N 1
ATOM 853 C CA . ILE A 1 105 ? 1.527 -2.406 14.140 1.00 95.75 105 ILE A CA 1
AT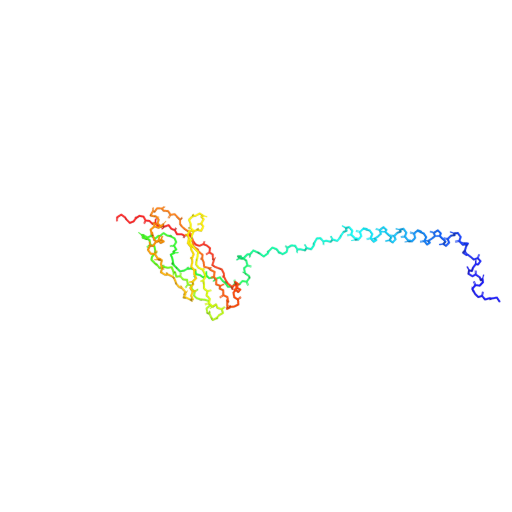OM 854 C C . ILE A 1 105 ? 1.465 -0.890 14.047 1.00 95.75 105 ILE A C 1
ATOM 856 O O . ILE A 1 105 ? 2.481 -0.236 13.814 1.00 95.75 105 ILE A O 1
ATOM 860 N N . LEU A 1 106 ? 0.266 -0.342 14.192 1.00 93.25 106 LEU A N 1
ATOM 861 C CA . LEU A 1 106 ? 0.067 1.089 14.078 1.00 93.25 106 LEU A CA 1
ATOM 862 C C . LEU A 1 106 ? 0.630 1.790 15.330 1.00 93.25 106 LEU A C 1
ATOM 864 O O . LEU A 1 106 ? 0.192 1.456 16.435 1.00 93.25 106 LEU A O 1
ATOM 868 N N . PRO A 1 107 ? 1.564 2.751 15.195 1.00 93.00 107 PRO A N 1
ATOM 869 C CA . PRO A 1 107 ? 2.085 3.494 16.339 1.00 93.00 107 PRO A CA 1
ATOM 870 C C . PRO A 1 107 ? 0.986 4.298 17.041 1.00 93.00 107 PRO A C 1
ATOM 872 O O . PRO A 1 107 ? 0.062 4.796 16.394 1.00 93.00 107 PRO A O 1
ATOM 875 N N . GLU A 1 108 ? 1.116 4.491 18.356 1.00 90.44 108 GLU A N 1
ATOM 876 C CA . GLU A 1 108 ? 0.133 5.234 19.165 1.00 90.44 108 GLU A CA 1
ATOM 877 C C . GLU A 1 108 ? -0.098 6.666 18.657 1.00 90.44 108 GLU A C 1
ATOM 879 O O . GLU A 1 108 ? -1.217 7.174 18.671 1.00 90.44 108 GLU A O 1
ATOM 884 N N . GLU A 1 109 ? 0.944 7.308 18.134 1.00 90.38 109 GLU A N 1
ATOM 885 C CA . GLU A 1 109 ? 0.867 8.642 17.528 1.00 90.38 109 GLU A CA 1
ATOM 886 C C . GLU A 1 109 ? -0.067 8.687 16.316 1.00 90.38 109 GLU A C 1
ATOM 888 O O . GLU A 1 109 ? -0.759 9.680 16.098 1.00 90.38 109 GLU A O 1
ATOM 893 N N . VAL A 1 110 ? -0.111 7.605 15.537 1.00 90.62 110 VAL A N 1
ATOM 894 C CA . VAL A 1 110 ? -0.970 7.495 14.354 1.00 90.62 110 VAL A CA 1
ATOM 895 C C . VAL A 1 110 ? -2.372 7.062 14.759 1.00 90.62 110 VAL A C 1
ATOM 897 O O . VAL A 1 110 ? -3.338 7.585 14.212 1.00 90.62 110 VAL A O 1
ATOM 900 N N . LYS A 1 111 ? -2.510 6.189 15.768 1.00 90.12 111 LYS A N 1
ATOM 901 C CA . LYS A 1 111 ? -3.821 5.844 16.344 1.00 90.12 111 LYS A CA 1
ATOM 902 C C . LYS A 1 111 ? -4.571 7.084 16.822 1.00 90.12 111 LYS A C 1
ATOM 904 O O . LYS A 1 111 ? -5.755 7.201 16.551 1.00 90.12 111 LYS A O 1
ATOM 909 N N . LYS A 1 112 ? -3.878 8.043 17.446 1.00 89.19 112 LYS A N 1
ATOM 910 C CA . LYS A 1 112 ? -4.465 9.327 17.876 1.00 89.19 112 LYS A CA 1
ATOM 911 C C . LYS A 1 112 ? -4.956 10.209 16.722 1.00 89.19 112 LYS A C 1
ATOM 913 O O . LYS A 1 112 ? -5.773 11.090 16.959 1.00 89.19 112 LYS A O 1
ATOM 918 N N . LYS A 1 113 ? -4.459 9.998 15.498 1.00 88.19 113 LYS A N 1
ATOM 919 C CA . LYS A 1 113 ? -4.934 10.691 14.287 1.00 88.19 113 LYS A CA 1
ATOM 920 C C . LYS A 1 113 ? -6.150 10.009 13.656 1.00 88.19 113 LYS A C 1
ATOM 922 O O . LYS A 1 113 ? -6.791 10.613 12.803 1.00 88.19 113 LYS A O 1
ATOM 927 N N . LEU A 1 114 ? -6.433 8.759 14.028 1.00 89.00 114 LEU A N 1
ATOM 928 C CA . LEU A 1 114 ? -7.610 8.029 13.574 1.00 89.00 114 LEU A CA 1
ATOM 929 C C . LEU A 1 114 ? -8.782 8.328 14.513 1.00 89.00 114 LEU A C 1
ATOM 931 O O . LEU A 1 114 ? -8.791 7.927 15.675 1.00 89.00 114 LEU A O 1
ATOM 935 N N . THR A 1 115 ? -9.783 9.017 13.988 1.00 88.44 115 THR A N 1
ATOM 936 C CA . THR A 1 115 ? -10.983 9.449 14.696 1.00 88.44 115 THR A CA 1
ATOM 937 C C . THR A 1 115 ? -12.142 8.508 14.389 1.00 88.44 115 THR A C 1
ATOM 939 O O . THR A 1 115 ? -12.359 8.096 13.247 1.00 88.44 115 THR A O 1
ATOM 942 N N . ALA A 1 116 ? -12.924 8.174 15.413 1.00 86.38 116 ALA A N 1
ATOM 943 C CA . ALA A 1 116 ? -14.153 7.418 15.225 1.00 86.38 116 ALA A CA 1
ATOM 944 C C . ALA A 1 116 ? -15.172 8.214 14.390 1.00 86.38 116 ALA A C 1
ATOM 946 O O . ALA A 1 116 ? -15.305 9.428 14.514 1.00 86.38 116 ALA A O 1
ATOM 947 N N . GLY A 1 117 ? -15.907 7.514 13.532 1.00 85.44 117 GLY A N 1
ATOM 948 C CA . GLY A 1 117 ? -16.876 8.069 12.590 1.00 85.44 117 GLY A CA 1
ATOM 949 C C . GLY A 1 117 ? -16.299 8.397 11.210 1.00 85.44 117 GLY A C 1
ATOM 950 O O . GLY A 1 117 ? -17.070 8.482 10.250 1.00 85.44 117 GLY A O 1
ATOM 951 N N . GLU A 1 118 ? -14.976 8.518 11.081 1.00 89.94 118 GLU A N 1
ATOM 952 C CA . GLU A 1 118 ? -14.318 8.862 9.821 1.00 89.94 118 GLU A CA 1
ATOM 953 C C . GLU A 1 118 ? -14.037 7.646 8.927 1.00 89.94 118 GLU A C 1
ATOM 955 O O . GLU A 1 118 ? -13.930 6.498 9.378 1.00 89.94 118 GLU A O 1
ATOM 960 N N . LYS A 1 119 ? -13.922 7.924 7.623 1.00 91.75 119 LYS A N 1
ATOM 961 C CA . LYS A 1 119 ? -13.523 6.956 6.602 1.00 91.75 119 LYS A CA 1
ATOM 962 C C . LYS A 1 119 ? -12.058 7.155 6.257 1.00 91.75 119 LYS A C 1
ATOM 964 O O . LYS A 1 119 ? -11.632 8.252 5.912 1.00 91.75 119 LYS A O 1
ATOM 969 N N . TYR A 1 120 ? -11.329 6.056 6.258 1.00 94.00 120 TYR A N 1
ATOM 970 C CA . TYR A 1 120 ? -9.932 5.995 5.881 1.00 94.00 120 TYR A CA 1
ATOM 971 C C . TYR A 1 120 ? -9.770 5.062 4.698 1.00 94.00 120 TYR A C 1
ATOM 973 O O . TYR A 1 120 ? -10.636 4.244 4.381 1.00 94.00 120 TYR A O 1
ATOM 981 N N . SER A 1 121 ? -8.630 5.168 4.037 1.00 94.81 121 SER A N 1
ATOM 982 C CA . SER A 1 121 ? -8.224 4.166 3.068 1.00 94.81 121 SER A CA 1
ATOM 983 C C . SER A 1 121 ? -6.759 3.842 3.223 1.00 94.81 121 SER A C 1
ATOM 985 O O . SER A 1 121 ? -5.990 4.643 3.748 1.00 94.81 121 SER A O 1
ATOM 987 N N . TRP A 1 122 ? -6.364 2.654 2.797 1.00 95.94 122 TRP A N 1
ATOM 988 C CA . TRP A 1 122 ? -4.978 2.236 2.881 1.00 95.94 122 TRP A CA 1
ATOM 989 C C . TRP A 1 122 ? -4.578 1.394 1.680 1.00 95.94 122 TRP A C 1
ATOM 991 O O . TRP A 1 122 ? -5.417 0.848 0.958 1.00 95.94 122 TRP A O 1
ATOM 1001 N N . GLN A 1 123 ? -3.275 1.368 1.435 1.00 95.94 123 GLN A N 1
ATOM 1002 C CA . GLN A 1 123 ? -2.670 0.696 0.299 1.00 95.94 123 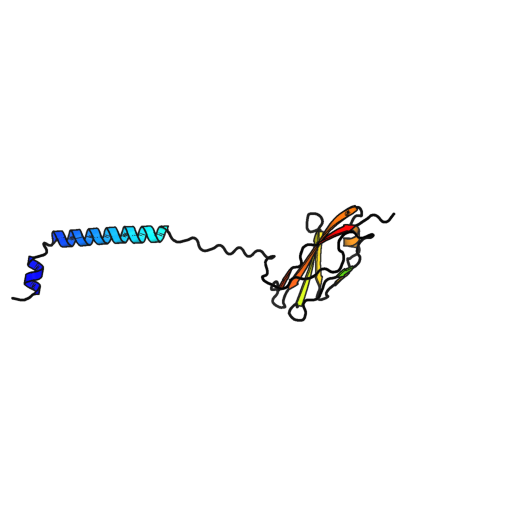GLN A CA 1
ATOM 1003 C C . GLN A 1 123 ? -1.298 0.162 0.693 1.00 95.94 123 GLN A C 1
ATOM 1005 O O . GLN A 1 123 ? -0.593 0.767 1.503 1.00 95.94 123 GLN A O 1
ATOM 1010 N N . VAL A 1 124 ? -0.914 -0.953 0.084 1.00 96.56 124 VAL A N 1
ATOM 1011 C CA . VAL A 1 124 ? 0.416 -1.539 0.217 1.00 96.56 124 VAL A CA 1
ATOM 1012 C C . VAL A 1 124 ? 1.063 -1.606 -1.159 1.00 96.56 124 VAL A C 1
ATOM 1014 O O . VAL A 1 124 ? 0.419 -1.951 -2.149 1.00 96.56 124 VAL A O 1
ATOM 1017 N N . LYS A 1 125 ? 2.346 -1.264 -1.215 1.00 95.31 125 LYS A N 1
ATOM 1018 C CA . LYS A 1 125 ? 3.207 -1.437 -2.384 1.00 95.31 125 LYS A CA 1
ATOM 1019 C C . LYS A 1 125 ? 4.361 -2.362 -2.010 1.00 95.31 125 LYS A C 1
ATOM 1021 O O . LYS A 1 125 ? 4.927 -2.196 -0.933 1.00 95.31 125 LYS A O 1
ATOM 1026 N N . ALA A 1 126 ? 4.696 -3.315 -2.869 1.00 95.00 126 ALA A N 1
ATOM 1027 C CA . ALA A 1 126 ? 5.809 -4.242 -2.683 1.00 95.00 126 ALA A CA 1
ATOM 1028 C C . ALA A 1 126 ? 6.967 -3.878 -3.608 1.00 95.00 126 ALA A C 1
ATOM 1030 O O . ALA A 1 126 ? 6.741 -3.544 -4.772 1.00 95.00 126 ALA A O 1
ATOM 1031 N N . PHE A 1 127 ? 8.191 -3.980 -3.103 1.00 94.19 127 PHE A N 1
ATOM 1032 C CA . PHE A 1 127 ? 9.403 -3.603 -3.816 1.00 94.19 127 PHE A CA 1
ATOM 1033 C C . PHE A 1 127 ? 10.432 -4.734 -3.808 1.00 94.19 127 PHE A C 1
ATOM 1035 O O . PHE A 1 127 ? 10.546 -5.471 -2.824 1.00 94.19 127 PHE A O 1
ATOM 1042 N N . SER A 1 128 ? 11.183 -4.854 -4.902 1.00 92.69 128 SER A N 1
ATOM 1043 C CA . SER A 1 128 ? 12.330 -5.755 -5.012 1.00 92.69 128 SER A CA 1
ATOM 1044 C C . SER A 1 128 ? 13.540 -5.198 -4.255 1.00 92.69 128 SER A C 1
ATOM 1046 O O . SER A 1 128 ? 13.522 -4.064 -3.768 1.00 92.69 128 SER A O 1
ATOM 1048 N N . GLU A 1 129 ? 14.608 -5.991 -4.166 1.00 92.88 129 GLU A N 1
ATOM 1049 C CA . GLU A 1 129 ? 15.883 -5.568 -3.571 1.00 92.88 129 GLU A CA 1
ATOM 1050 C C . GLU A 1 129 ? 16.474 -4.337 -4.275 1.00 92.88 129 GLU A C 1
ATOM 1052 O O . GLU A 1 129 ? 16.895 -3.389 -3.615 1.00 92.88 129 GLU A O 1
ATOM 1057 N N . ASP A 1 130 ? 16.359 -4.286 -5.603 1.00 92.25 130 ASP A N 1
ATOM 1058 C CA . ASP A 1 130 ? 16.799 -3.162 -6.442 1.00 92.25 130 ASP A CA 1
ATOM 1059 C C . ASP A 1 130 ? 15.902 -1.913 -6.303 1.00 92.25 130 ASP A C 1
ATOM 1061 O O . ASP A 1 130 ? 16.137 -0.882 -6.933 1.00 92.25 130 ASP A O 1
ATOM 1065 N N . GLY A 1 131 ? 14.835 -1.997 -5.499 1.00 90.12 131 GLY A N 1
ATOM 1066 C CA . GLY A 1 131 ? 13.875 -0.918 -5.273 1.00 90.12 131 GLY A CA 1
ATOM 1067 C C . GLY A 1 131 ? 12.822 -0.763 -6.369 1.00 90.12 131 GLY A C 1
ATOM 1068 O O . GLY A 1 131 ? 12.097 0.233 -6.377 1.00 90.12 131 GLY A O 1
ATOM 1069 N N . HIS A 1 132 ? 12.701 -1.727 -7.282 1.00 90.75 132 HIS A N 1
ATOM 1070 C CA . HIS A 1 132 ? 11.660 -1.706 -8.305 1.00 90.75 132 HIS A CA 1
ATOM 1071 C C . HIS A 1 132 ? 10.309 -2.080 -7.706 1.00 90.75 132 HIS A C 1
ATOM 1073 O O . HIS A 1 132 ? 10.209 -2.972 -6.866 1.00 90.75 132 HIS A O 1
ATOM 1079 N N . LEU A 1 133 ? 9.252 -1.406 -8.157 1.00 90.81 133 LEU A N 1
ATOM 1080 C CA . LEU A 1 133 ? 7.890 -1.724 -7.753 1.00 90.81 133 LEU A CA 1
ATOM 1081 C C . LEU A 1 133 ? 7.472 -3.069 -8.365 1.00 90.81 133 LEU A C 1
ATOM 1083 O O . LEU A 1 133 ? 7.386 -3.199 -9.583 1.00 90.81 133 LEU A O 1
ATOM 1087 N N . VAL A 1 134 ? 7.207 -4.056 -7.511 1.00 91.31 134 VAL A N 1
ATOM 1088 C CA . VAL A 1 134 ? 6.839 -5.425 -7.909 1.00 91.31 134 VAL A CA 1
ATOM 1089 C C . VAL A 1 134 ? 5.326 -5.570 -8.008 1.00 91.31 134 VAL A C 1
ATOM 1091 O O . VAL A 1 134 ? 4.807 -6.134 -8.967 1.00 91.31 134 VAL A O 1
ATOM 1094 N N . ALA A 1 135 ? 4.610 -5.044 -7.014 1.00 91.38 135 ALA A N 1
ATOM 1095 C CA . ALA A 1 135 ? 3.169 -5.199 -6.899 1.00 91.38 135 ALA A CA 1
ATOM 1096 C C . ALA A 1 135 ? 2.536 -4.037 -6.135 1.00 91.38 135 ALA A C 1
ATOM 1098 O O . ALA A 1 135 ? 3.160 -3.402 -5.279 1.00 91.38 135 ALA A O 1
ATOM 1099 N N . VAL A 1 136 ? 1.260 -3.793 -6.413 1.00 92.75 136 VAL A N 1
ATOM 1100 C CA . VAL A 1 136 ? 0.454 -2.765 -5.752 1.00 92.75 136 VAL A CA 1
ATOM 1101 C C . VAL A 1 136 ? -0.869 -3.390 -5.329 1.00 92.75 136 VAL A C 1
ATOM 1103 O O . VAL A 1 136 ? -1.488 -4.125 -6.094 1.00 92.75 136 VAL A O 1
ATOM 1106 N N . SER A 1 137 ? -1.316 -3.112 -4.106 1.00 92.56 137 SER A N 1
ATOM 1107 C CA . SER A 1 137 ? -2.666 -3.474 -3.680 1.00 92.56 137 SER A CA 1
ATOM 1108 C C . SER A 1 137 ? -3.692 -2.498 -4.251 1.00 92.56 137 SER A C 1
ATOM 1110 O O . SER A 1 137 ? -3.424 -1.301 -4.416 1.00 92.56 137 SER A O 1
ATOM 1112 N N . SER A 1 138 ? -4.934 -2.952 -4.420 1.00 90.50 138 SER A N 1
ATOM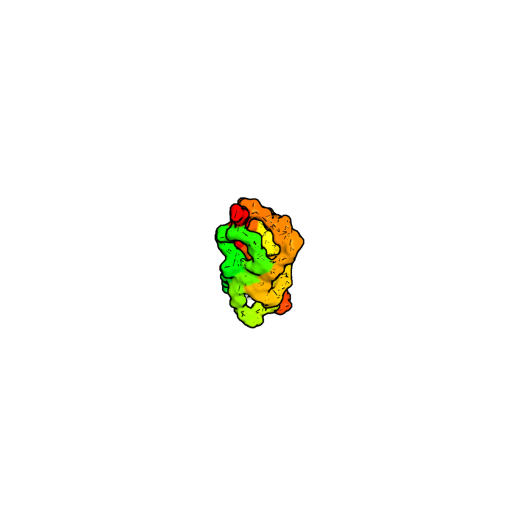 1113 C CA . SER A 1 138 ? -6.055 -2.010 -4.484 1.00 90.50 138 SER A CA 1
ATOM 1114 C C . SER A 1 138 ? -6.092 -1.144 -3.220 1.00 90.50 138 SER A C 1
ATOM 1116 O O . SER A 1 138 ? -5.654 -1.560 -2.142 1.00 90.50 138 SER A O 1
ATOM 1118 N N . ARG A 1 139 ? -6.618 0.074 -3.349 1.00 92.12 139 ARG A N 1
ATOM 1119 C CA . ARG A 1 139 ? -6.853 0.954 -2.205 1.00 92.12 139 ARG A CA 1
ATOM 1120 C C . ARG A 1 139 ? -8.145 0.528 -1.514 1.00 92.12 139 ARG A C 1
ATOM 1122 O O . ARG A 1 139 ? -9.222 0.686 -2.082 1.00 92.12 139 ARG A O 1
ATOM 1129 N N . VAL A 1 140 ? -8.036 -0.014 -0.303 1.00 92.12 140 VAL A N 1
ATOM 1130 C CA . VAL A 1 140 ? -9.195 -0.485 0.468 1.00 92.12 140 VAL A CA 1
ATOM 1131 C C . VAL A 1 140 ? -9.620 0.580 1.459 1.00 92.12 140 VAL A C 1
ATOM 1133 O O . VAL A 1 140 ? -8.791 1.172 2.149 1.00 92.12 140 VAL A O 1
ATOM 1136 N N . GLN A 1 141 ? -10.925 0.823 1.516 1.00 92.56 141 GLN A N 1
ATOM 1137 C CA . GLN A 1 141 ? -11.530 1.746 2.464 1.00 92.56 141 GLN A CA 1
ATOM 1138 C C . GLN A 1 141 ? -11.956 1.009 3.731 1.00 92.56 141 GLN A C 1
ATOM 1140 O O . GLN A 1 141 ? -12.404 -0.139 3.674 1.00 92.56 141 GLN A O 1
ATOM 1145 N N . PHE A 1 142 ? -11.841 1.694 4.863 1.00 91.25 142 PHE A N 1
ATOM 1146 C CA . PHE A 1 142 ? -12.444 1.260 6.110 1.00 91.25 142 PHE A CA 1
ATOM 1147 C C . PHE A 1 142 ? -13.019 2.440 6.888 1.00 91.25 142 PHE A C 1
ATOM 1149 O O . PHE A 1 142 ? -12.537 3.568 6.772 1.00 91.25 142 PHE A O 1
ATOM 1156 N N . LYS A 1 143 ? -14.046 2.187 7.695 1.00 90.19 143 LYS A N 1
ATOM 1157 C CA . LYS A 1 143 ? -14.631 3.180 8.596 1.00 90.19 143 LYS A CA 1
ATOM 1158 C C . LYS A 1 143 ? -14.403 2.756 10.036 1.00 90.19 143 LYS A C 1
ATOM 1160 O O . LYS A 1 143 ? -14.736 1.635 10.413 1.00 90.19 143 LYS A O 1
ATOM 1165 N N . VAL A 1 144 ? -13.863 3.663 10.845 1.00 87.38 144 VAL A N 1
ATOM 1166 C CA . VAL A 1 144 ? -13.775 3.445 12.292 1.00 87.38 144 VAL A CA 1
ATOM 1167 C C . VAL A 1 144 ? -15.142 3.768 12.875 1.00 87.38 144 VAL A C 1
ATOM 1169 O O . VAL A 1 144 ? -15.587 4.909 12.806 1.00 87.38 144 VAL A O 1
ATOM 1172 N N . MET A 1 145 ? -15.848 2.781 13.411 1.00 83.06 145 MET A N 1
ATOM 1173 C CA . MET A 1 145 ? -17.104 3.017 14.115 1.00 83.06 145 MET A CA 1
ATOM 1174 C C . MET A 1 145 ? -16.829 3.442 15.555 1.00 83.06 145 MET A C 1
ATOM 1176 O O . MET A 1 145 ? -15.824 3.063 16.154 1.00 83.06 145 MET A O 1
ATOM 1180 N N . ASN A 1 146 ? -17.723 4.260 16.103 1.00 70.06 146 ASN 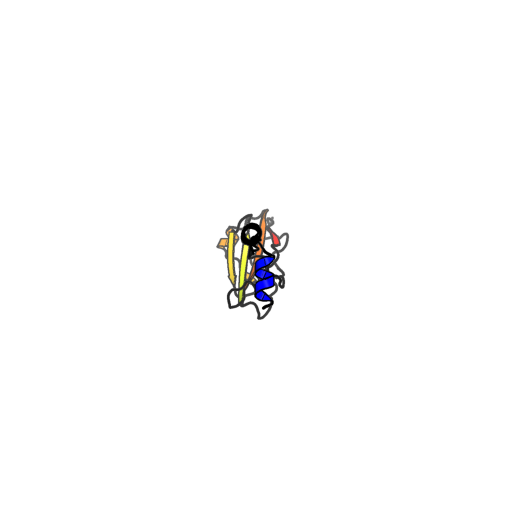A N 1
ATOM 1181 C CA . ASN A 1 146 ? -17.670 4.617 17.512 1.00 70.06 146 ASN A CA 1
ATOM 1182 C C . ASN A 1 146 ? -18.142 3.394 18.309 1.00 70.06 146 ASN A C 1
ATOM 1184 O O . ASN A 1 146 ? -19.285 2.973 18.122 1.00 70.06 146 ASN A O 1
ATOM 1188 N N . SER A 1 147 ? -17.295 2.802 19.154 1.00 58.91 147 SER A N 1
ATOM 1189 C CA . SER A 1 147 ? -17.798 1.828 20.125 1.00 58.91 147 SER A CA 1
ATOM 1190 C C . SER A 1 147 ? -18.600 2.606 21.166 1.00 58.91 147 SER A C 1
ATOM 1192 O O . SER A 1 147 ? -18.029 3.454 21.854 1.00 58.91 147 SER A O 1
ATOM 1194 N N . GLN A 1 148 ? -19.913 2.381 21.217 1.00 49.06 148 GLN A N 1
ATOM 1195 C CA . GLN A 1 148 ? -20.746 2.851 22.326 1.00 49.06 148 GLN A CA 1
ATOM 1196 C C . GLN A 1 148 ? -20.333 2.178 23.634 1.00 49.06 148 GLN A C 1
ATOM 1198 O O . GLN A 1 148 ? -19.935 0.991 23.577 1.00 49.06 148 GLN A O 1
#